Protein AF-A0A2R9T192-F1 (afdb_monomer_lite)

Foldseek 3Di:
DPAWDQDPVRWIKGWQFPQADPNDTDIDMDIGRDPVVNVVVNVVSVVCVVVVNDDDDDPDDPVNVVVCCCVPPVLVVDDPVVNPD

pLDDT: mean 82.41, std 10.6, range [51.69, 94.56]

Sequence (85 aa):
MKGIRTTKNG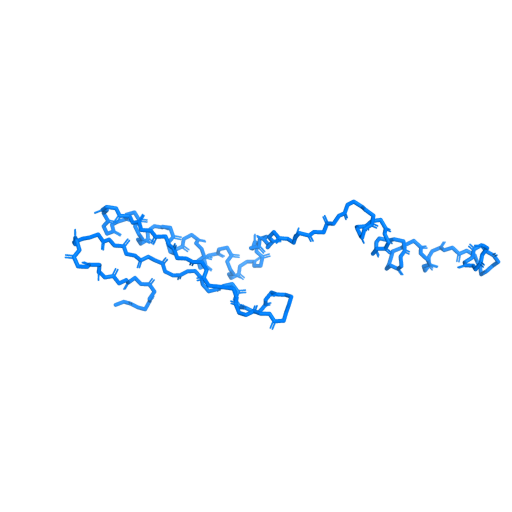KYQVTFDHGIVNGQRHKPTKVFDTLDEAEKVLTEFKYNKQRNLLVTSSKMSVVELLDYWMKRYVKYNCEETTRYG

Organism: NCBI:txid715225

Structure (mmCIF, N/CA/C/O backbone):
data_AF-A0A2R9T192-F1
#
_entry.id   AF-A0A2R9T192-F1
#
loop_
_atom_site.group_PDB
_atom_site.id
_atom_site.type_symbol
_atom_site.label_atom_id
_atom_site.label_alt_id
_atom_site.label_comp_id
_atom_site.label_asym_id
_atom_site.label_entity_id
_atom_site.label_seq_id
_atom_site.pdbx_PDB_ins_code
_atom_site.Cartn_x
_atom_site.Cartn_y
_atom_site.Cartn_z
_atom_site.occupancy
_atom_site.B_iso_or_equiv
_atom_site.auth_seq_id
_atom_site.auth_comp_id
_atom_site.auth_asym_id
_atom_site.auth_atom_id
_atom_site.pdbx_PDB_model_num
ATOM 1 N N . MET A 1 1 ? -4.109 9.715 16.870 1.00 51.69 1 MET A N 1
ATOM 2 C CA . MET A 1 1 ? -3.083 8.965 16.108 1.00 51.69 1 MET A CA 1
ATOM 3 C C . MET A 1 1 ? -3.089 9.416 14.650 1.00 51.69 1 MET A C 1
ATOM 5 O O . MET A 1 1 ? -4.158 9.507 14.062 1.00 51.69 1 MET A O 1
ATOM 9 N N . LYS A 1 2 ? -1.935 9.751 14.052 1.00 66.62 2 LYS A N 1
ATOM 10 C CA . LYS A 1 2 ? -1.869 10.162 12.633 1.00 66.62 2 LYS A CA 1
ATOM 11 C C . LYS A 1 2 ? -2.099 8.940 11.726 1.00 66.62 2 LYS A C 1
ATOM 13 O O . LYS A 1 2 ? -1.260 8.042 11.706 1.00 66.62 2 LYS A O 1
ATOM 18 N N . GLY A 1 3 ? -3.208 8.923 10.980 1.00 72.69 3 GLY A N 1
ATOM 19 C CA . GLY A 1 3 ? -3.495 7.925 9.932 1.00 72.69 3 GLY A CA 1
ATOM 20 C C . GLY A 1 3 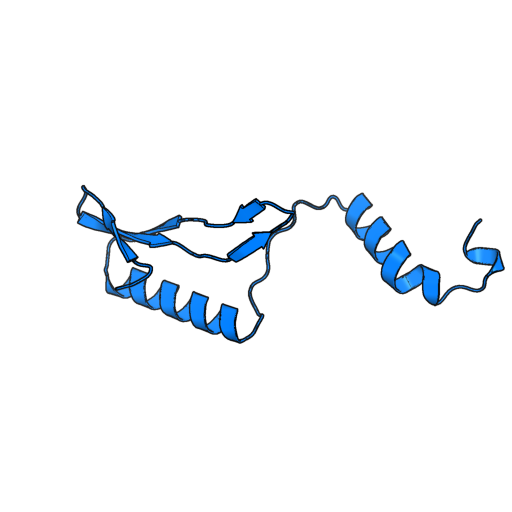? -4.760 7.080 10.129 1.00 72.69 3 GLY A C 1
ATOM 21 O O . GLY A 1 3 ? -5.202 6.466 9.162 1.00 72.69 3 GLY A O 1
ATOM 22 N N . ILE A 1 4 ? -5.360 7.092 11.325 1.00 87.38 4 ILE A N 1
ATOM 23 C CA . ILE A 1 4 ? -6.631 6.414 11.636 1.00 87.38 4 ILE A CA 1
ATOM 24 C C . ILE A 1 4 ? -7.638 7.465 12.107 1.00 87.38 4 ILE A C 1
ATOM 26 O O . ILE A 1 4 ? -7.300 8.310 12.938 1.00 87.38 4 ILE A O 1
ATOM 30 N N . ARG A 1 5 ? -8.862 7.427 11.578 1.00 90.38 5 ARG A N 1
ATOM 31 C CA . ARG A 1 5 ? -9.985 8.266 12.017 1.00 90.38 5 ARG A CA 1
ATOM 32 C C . ARG A 1 5 ? -11.206 7.410 12.324 1.00 90.38 5 ARG A C 1
ATOM 34 O O . ARG A 1 5 ? -11.486 6.464 11.593 1.00 90.38 5 ARG A O 1
ATOM 41 N N . THR A 1 6 ? -11.963 7.769 13.350 1.00 89.81 6 THR A N 1
ATOM 42 C CA . THR A 1 6 ? -13.245 7.120 13.641 1.00 89.81 6 THR A CA 1
ATOM 43 C C . THR A 1 6 ? -14.324 7.702 12.730 1.00 89.81 6 THR A C 1
ATOM 45 O O . THR A 1 6 ? -14.420 8.916 12.546 1.00 89.81 6 THR A O 1
ATOM 48 N N . THR A 1 7 ? -15.112 6.837 12.106 1.00 88.38 7 THR A N 1
ATOM 49 C CA . THR A 1 7 ? -16.265 7.229 11.287 1.00 88.38 7 THR A CA 1
ATOM 50 C C . THR A 1 7 ? -17.482 7.494 12.175 1.00 88.38 7 THR A C 1
ATOM 52 O O . THR A 1 7 ? -17.536 7.031 13.313 1.00 88.38 7 THR A O 1
ATOM 55 N N . LYS A 1 8 ? -18.500 8.190 11.646 1.00 85.12 8 LYS A N 1
ATOM 56 C CA . LYS A 1 8 ? -19.770 8.424 12.365 1.00 85.12 8 LYS A CA 1
ATOM 57 C C . LYS A 1 8 ? -20.463 7.125 12.805 1.00 85.12 8 LYS A C 1
ATOM 59 O O . LYS A 1 8 ? -21.207 7.139 13.773 1.00 85.12 8 LYS A O 1
ATOM 64 N N . ASN A 1 9 ? -20.171 6.013 12.129 1.00 85.75 9 ASN A N 1
ATOM 65 C CA . ASN A 1 9 ? -20.748 4.696 12.401 1.00 85.75 9 ASN A CA 1
ATOM 66 C C . ASN A 1 9 ? -19.922 3.885 13.419 1.00 85.75 9 ASN A C 1
ATOM 68 O O . ASN A 1 9 ? -20.094 2.676 13.509 1.00 85.75 9 ASN A O 1
ATOM 72 N N . GLY A 1 10 ? -18.962 4.507 14.114 1.00 89.06 10 GLY A N 1
ATOM 73 C CA . GLY A 1 10 ? -18.101 3.833 15.093 1.00 89.06 10 GLY A CA 1
ATOM 74 C C . GLY A 1 10 ? -16.977 2.980 14.494 1.00 89.06 10 GLY A C 1
ATOM 75 O O . GLY A 1 10 ? -16.163 2.455 15.239 1.00 89.06 10 GLY A O 1
ATOM 76 N N . LYS A 1 11 ? -16.879 2.871 13.162 1.00 92.44 11 LYS A N 1
ATOM 77 C CA . LYS A 1 11 ? -15.816 2.114 12.477 1.00 92.44 11 LYS A CA 1
ATOM 78 C C . LYS A 1 11 ? -14.506 2.894 12.376 1.00 92.44 11 LYS A C 1
ATOM 80 O O . LYS A 1 11 ? -14.526 4.128 12.349 1.00 92.44 11 LYS A O 1
ATOM 85 N N . TYR A 1 12 ? -13.393 2.192 12.191 1.00 91.81 12 TYR A N 1
ATOM 86 C CA . TYR A 1 12 ? -12.049 2.760 12.089 1.00 91.81 12 TYR A CA 1
ATOM 87 C C . TYR A 1 12 ? -11.603 2.868 10.636 1.00 91.81 12 TYR A C 1
ATOM 89 O O . TYR A 1 12 ? -11.497 1.883 9.915 1.00 91.81 12 TYR A O 1
ATOM 97 N N . GLN A 1 13 ? -11.325 4.081 10.180 1.00 92.69 13 GLN A N 1
ATOM 98 C CA . GLN A 1 13 ? -10.914 4.356 8.814 1.00 92.69 13 GLN A CA 1
ATOM 99 C C . GLN A 1 13 ? -9.423 4.686 8.747 1.00 92.69 13 GLN A C 1
ATOM 101 O O . GLN A 1 13 ? -8.964 5.629 9.388 1.00 92.69 13 GLN A O 1
ATOM 106 N N . VAL A 1 14 ? -8.686 3.946 7.922 1.00 93.69 14 VAL A N 1
ATOM 107 C CA . VAL A 1 14 ? -7.239 4.081 7.720 1.00 93.69 14 VAL A CA 1
ATOM 108 C C . VAL A 1 14 ? -6.955 4.662 6.345 1.00 93.69 14 VAL A C 1
ATOM 110 O O . VAL A 1 14 ? -7.428 4.136 5.337 1.00 93.69 14 VAL A O 1
ATOM 113 N N . THR A 1 15 ? -6.167 5.736 6.296 1.00 91.88 15 THR A N 1
ATOM 114 C CA . THR A 1 15 ? -5.694 6.343 5.043 1.00 91.88 15 THR A CA 1
ATOM 115 C C . THR A 1 15 ? -4.261 5.916 4.753 1.00 91.88 15 THR A C 1
ATOM 117 O O . THR A 1 15 ? -3.356 6.188 5.544 1.00 91.88 15 THR A O 1
ATOM 120 N N . PHE A 1 16 ? -4.040 5.321 3.583 1.00 90.38 16 PHE A N 1
ATOM 121 C CA . PHE A 1 16 ? -2.722 4.906 3.111 1.00 90.38 16 PHE A CA 1
ATOM 122 C C . PHE A 1 16 ? -2.166 5.968 2.160 1.00 90.38 16 PHE A C 1
ATOM 124 O O . PHE A 1 16 ? -2.717 6.18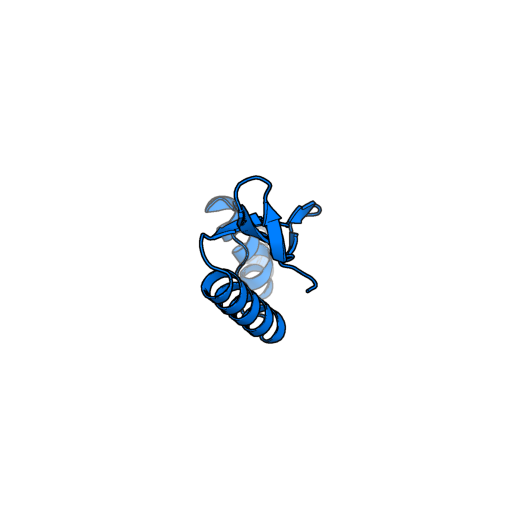7 1.088 1.00 90.38 16 PHE A O 1
ATOM 131 N N . ASP A 1 17 ? -1.101 6.674 2.548 1.00 89.19 17 ASP A N 1
ATOM 132 C CA . ASP A 1 17 ? -0.478 7.701 1.696 1.00 89.19 17 ASP A CA 1
ATOM 133 C C . ASP A 1 17 ? 0.671 7.095 0.881 1.00 89.19 17 ASP A C 1
ATOM 135 O O . ASP A 1 17 ? 1.794 6.946 1.386 1.00 89.19 17 ASP A O 1
ATOM 139 N N . HIS A 1 18 ? 0.381 6.754 -0.376 1.00 84.31 18 HIS A N 1
ATOM 140 C CA . HIS A 1 18 ? 1.354 6.233 -1.340 1.00 84.31 18 HIS A CA 1
ATOM 141 C C . HIS A 1 18 ? 2.180 7.346 -2.008 1.00 84.31 18 HIS A C 1
ATOM 143 O O . HIS A 1 18 ? 3.076 7.051 -2.792 1.00 84.31 18 HIS A O 1
ATOM 149 N N . GLY A 1 19 ? 1.931 8.621 -1.689 1.00 84.94 19 GLY A N 1
ATOM 150 C CA . GLY A 1 19 ? 2.605 9.748 -2.328 1.00 84.94 19 G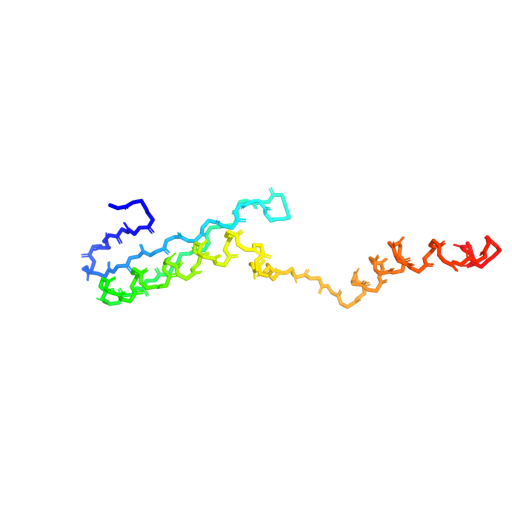LY A CA 1
ATOM 151 C C . GLY A 1 19 ? 2.012 10.084 -3.697 1.00 84.94 19 GLY A C 1
ATOM 152 O O . GLY A 1 19 ? 0.797 10.006 -3.891 1.00 84.94 19 GLY A O 1
ATOM 153 N N . ILE A 1 20 ? 2.862 10.524 -4.625 1.00 83.06 20 ILE A N 1
ATOM 154 C CA . ILE A 1 20 ? 2.463 10.889 -5.988 1.00 83.06 20 ILE A CA 1
ATOM 155 C C . ILE A 1 20 ? 2.712 9.692 -6.900 1.00 83.06 20 ILE A C 1
ATOM 157 O O . ILE A 1 20 ? 3.840 9.231 -7.043 1.00 83.06 20 ILE A O 1
ATOM 161 N N . VAL A 1 21 ? 1.645 9.217 -7.528 1.00 81.12 21 VAL A N 1
ATOM 162 C CA . VAL A 1 21 ? 1.653 8.127 -8.499 1.00 81.12 21 VAL A CA 1
ATOM 163 C C . VAL A 1 21 ? 1.100 8.703 -9.792 1.00 81.12 21 VAL A C 1
ATOM 165 O O . VAL A 1 21 ? -0.005 9.241 -9.799 1.00 81.12 21 VAL A O 1
ATOM 168 N N . ASN A 1 22 ? 1.867 8.633 -10.879 1.00 75.06 22 ASN A N 1
ATOM 169 C CA . ASN A 1 22 ? 1.466 9.160 -12.191 1.00 75.06 22 ASN A CA 1
ATOM 170 C C . ASN A 1 22 ? 0.990 10.630 -12.139 1.00 75.06 22 ASN A C 1
ATOM 172 O O . ASN A 1 22 ? -0.015 10.995 -12.742 1.00 75.06 22 ASN A O 1
ATOM 176 N N . GLY A 1 23 ? 1.681 11.473 -11.363 1.00 80.19 23 GLY A N 1
ATOM 177 C CA . GLY A 1 23 ? 1.366 12.902 -11.225 1.00 80.19 23 GLY A CA 1
ATOM 178 C C . GLY A 1 23 ? 0.176 13.227 -10.313 1.00 80.19 23 GLY A C 1
ATOM 179 O O . GLY A 1 23 ? -0.056 14.396 -10.019 1.00 80.19 23 GLY A O 1
ATOM 180 N N . GLN A 1 24 ? -0.543 12.223 -9.802 1.00 83.69 24 GLN A N 1
ATOM 181 C CA . GLN A 1 24 ? -1.663 12.416 -8.882 1.00 83.69 24 GLN A CA 1
ATOM 182 C C . GLN A 1 24 ? -1.356 11.849 -7.498 1.00 83.69 24 GLN A C 1
ATOM 184 O O . GLN A 1 24 ? -0.679 10.834 -7.341 1.00 83.69 24 GLN A O 1
ATOM 189 N N . ARG A 1 25 ? -1.868 12.506 -6.454 1.00 84.88 25 ARG A N 1
ATOM 190 C CA . ARG A 1 25 ? -1.694 12.028 -5.082 1.00 84.88 25 ARG A CA 1
ATOM 191 C C . ARG A 1 25 ? -2.573 10.803 -4.840 1.00 84.88 25 ARG A C 1
ATOM 193 O O . ARG A 1 25 ? -3.797 10.915 -4.840 1.00 84.88 25 ARG A O 1
ATOM 200 N N . HIS A 1 26 ? -1.960 9.655 -4.572 1.00 86.44 26 HIS A N 1
ATOM 201 C CA . HIS A 1 26 ? -2.683 8.411 -4.338 1.00 86.44 26 HIS A CA 1
ATOM 202 C C . HIS A 1 26 ? -2.844 8.139 -2.838 1.00 86.44 26 HIS A C 1
ATOM 204 O O . HIS A 1 26 ? -1.887 7.826 -2.126 1.00 86.44 26 HIS A O 1
ATOM 210 N N . LYS A 1 27 ? -4.084 8.298 -2.356 1.00 88.81 27 LYS A N 1
ATOM 211 C CA . LYS A 1 27 ? -4.469 8.154 -0.944 1.00 88.81 27 LYS A CA 1
ATOM 212 C C . LYS A 1 27 ? -5.701 7.262 -0.748 1.00 88.81 27 LYS A C 1
ATOM 214 O O . LYS A 1 27 ? -6.752 7.753 -0.320 1.00 88.81 27 LYS A O 1
ATOM 219 N N . PRO A 1 28 ? -5.620 5.967 -1.086 1.00 89.19 28 PRO A N 1
ATOM 220 C CA . PRO A 1 28 ? -6.712 5.048 -0.830 1.00 89.19 28 PRO A CA 1
ATOM 221 C C . PRO A 1 28 ? -7.005 4.975 0.669 1.00 89.19 28 PRO A C 1
ATOM 223 O O . PRO A 1 28 ? -6.126 5.114 1.525 1.00 89.19 28 PRO A O 1
ATOM 226 N N . THR A 1 29 ? -8.278 4.784 0.987 1.00 91.62 29 THR A N 1
ATOM 227 C CA . THR A 1 29 ? -8.744 4.718 2.367 1.00 91.62 29 THR A CA 1
ATOM 228 C C . THR A 1 29 ? -9.580 3.460 2.554 1.00 91.62 29 THR A C 1
ATOM 230 O O . THR A 1 29 ? -10.424 3.166 1.712 1.00 91.62 29 THR A O 1
ATOM 233 N N . LYS A 1 30 ? -9.360 2.726 3.647 1.00 92.50 30 LYS A N 1
ATOM 234 C CA . LYS A 1 30 ? -10.096 1.497 3.982 1.00 92.50 30 LYS A CA 1
ATOM 235 C C . LYS A 1 30 ? -10.715 1.616 5.369 1.00 92.50 30 LYS A C 1
ATOM 237 O O . LYS A 1 30 ? -10.189 2.334 6.214 1.00 92.50 30 LYS A O 1
ATOM 242 N N . VAL A 1 31 ? -11.847 0.956 5.580 1.00 93.38 31 VAL A N 1
ATOM 243 C CA . VAL A 1 31 ? -12.583 0.958 6.849 1.00 93.38 31 VAL A CA 1
ATOM 244 C C . VAL A 1 31 ? -12.516 -0.438 7.463 1.00 93.38 31 VAL A C 1
ATOM 246 O O . VAL A 1 31 ? -12.594 -1.425 6.735 1.00 93.38 31 VAL A O 1
ATOM 249 N N . PHE A 1 32 ? -12.365 -0.488 8.780 1.00 93.00 32 PHE A N 1
ATOM 250 C CA . PHE A 1 32 ? -12.249 -1.681 9.609 1.00 93.00 32 PHE A CA 1
ATOM 251 C C . PHE A 1 32 ? -13.203 -1.574 10.795 1.00 93.00 32 PHE A C 1
ATOM 253 O O . PHE A 1 32 ? -13.563 -0.467 11.212 1.00 93.00 32 PHE A O 1
ATOM 260 N N . ASP A 1 33 ? -13.605 -2.717 11.336 1.00 91.75 33 ASP A N 1
ATOM 261 C CA . ASP A 1 33 ? -14.559 -2.769 12.443 1.00 91.75 33 ASP A CA 1
ATOM 262 C C . ASP A 1 33 ? -13.866 -2.643 13.806 1.00 91.75 33 ASP A C 1
ATOM 264 O O . ASP A 1 33 ? -14.448 -2.084 14.733 1.00 91.75 33 ASP A O 1
ATOM 268 N N . THR A 1 34 ? -12.599 -3.061 13.915 1.00 93.06 34 THR A N 1
ATOM 269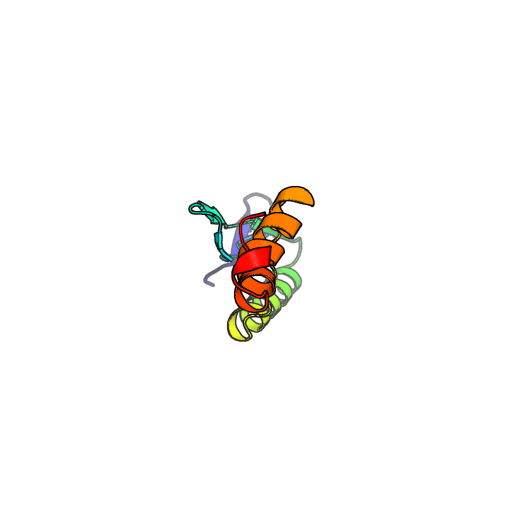 C CA . THR A 1 34 ? -11.812 -2.979 15.155 1.00 93.06 34 THR A CA 1
ATOM 270 C C . THR A 1 34 ? -10.614 -2.035 15.031 1.00 93.06 34 THR A C 1
ATOM 272 O O . THR A 1 34 ? -10.066 -1.818 13.944 1.00 93.06 34 THR A O 1
ATOM 275 N N . LEU A 1 35 ? -10.207 -1.452 16.163 1.00 91.25 35 LEU A N 1
ATOM 276 C CA . LEU A 1 35 ? -9.034 -0.580 16.239 1.00 91.25 35 LEU A CA 1
ATOM 277 C C . LEU A 1 35 ? -7.746 -1.377 16.004 1.00 91.25 35 LEU A C 1
ATOM 279 O O . LEU A 1 35 ? -6.895 -0.935 15.236 1.00 91.25 35 LEU A O 1
ATOM 283 N N . ASP A 1 36 ? -7.648 -2.572 16.586 1.00 92.69 36 ASP A N 1
ATOM 284 C CA . ASP A 1 36 ? -6.473 -3.442 16.480 1.00 92.69 36 ASP A CA 1
ATOM 285 C C . ASP A 1 36 ? -6.179 -3.841 15.026 1.00 92.69 36 ASP A C 1
ATOM 287 O O . ASP A 1 36 ? -5.030 -3.798 14.580 1.00 92.69 36 ASP A O 1
ATOM 291 N N . GLU A 1 37 ? -7.211 -4.169 14.238 1.00 92.62 37 GLU A N 1
ATOM 292 C CA . GLU A 1 37 ? -7.048 -4.437 12.803 1.00 92.62 37 GLU A CA 1
ATOM 293 C C . GLU A 1 37 ? -6.553 -3.201 12.050 1.00 92.62 37 GLU A C 1
ATOM 295 O O . GLU A 1 37 ? -5.632 -3.289 11.231 1.00 92.62 37 GLU A O 1
ATOM 300 N N . ALA A 1 38 ? -7.140 -2.038 12.338 1.00 92.44 38 ALA A N 1
ATOM 301 C CA . ALA A 1 38 ? -6.755 -0.781 11.712 1.00 92.44 38 ALA A CA 1
ATOM 302 C C . ALA A 1 38 ? -5.287 -0.422 12.015 1.00 92.44 38 ALA A C 1
ATOM 304 O O . ALA A 1 38 ? -4.553 0.011 11.120 1.00 92.44 38 ALA A O 1
ATOM 305 N N . GLU A 1 39 ? -4.837 -0.634 13.252 1.00 93.12 39 GLU A N 1
ATOM 306 C CA . GLU A 1 39 ? -3.454 -0.407 13.670 1.00 93.12 39 GLU A CA 1
ATOM 307 C C . GLU A 1 39 ? -2.478 -1.399 13.045 1.00 93.12 39 GLU A C 1
ATOM 309 O O . GLU A 1 39 ? -1.429 -0.984 12.536 1.00 93.12 39 GLU A O 1
ATOM 314 N N . LYS A 1 40 ? -2.825 -2.690 13.023 1.00 94.56 40 LYS A N 1
ATOM 315 C CA . LYS A 1 40 ? -1.994 -3.738 12.421 1.00 94.56 40 LYS A CA 1
ATOM 316 C C . LYS A 1 40 ? -1.725 -3.444 10.948 1.00 94.56 40 LYS A C 1
ATOM 318 O O . LYS A 1 40 ? -0.567 -3.409 10.529 1.00 94.56 40 LYS A O 1
ATOM 323 N N . VAL A 1 41 ? -2.773 -3.140 10.181 1.00 92.75 41 VAL A N 1
ATOM 324 C CA . VAL A 1 41 ? -2.645 -2.853 8.745 1.00 92.75 41 VAL A CA 1
ATOM 325 C C . VAL A 1 41 ? -1.896 -1.538 8.500 1.00 92.75 41 VAL A C 1
ATOM 327 O O . VAL A 1 41 ? -1.077 -1.451 7.584 1.00 92.75 41 VAL A O 1
ATOM 330 N N . LEU A 1 42 ? -2.115 -0.504 9.322 1.00 93.06 42 LEU A N 1
ATOM 331 C CA . LEU A 1 42 ? -1.352 0.743 9.205 1.00 93.06 42 LEU A CA 1
ATOM 332 C C . LEU A 1 42 ? 0.142 0.534 9.504 1.00 93.06 42 LEU A C 1
ATOM 334 O O . LEU A 1 42 ? 0.994 1.164 8.872 1.00 93.06 42 LEU A O 1
ATOM 338 N N . THR A 1 43 ? 0.462 -0.329 10.464 1.00 92.81 43 THR A N 1
ATOM 339 C CA . THR A 1 43 ? 1.841 -0.659 10.841 1.00 92.81 43 THR A CA 1
ATOM 340 C C . THR A 1 43 ? 2.541 -1.427 9.727 1.00 92.81 43 THR A C 1
ATOM 342 O O . THR A 1 43 ? 3.633 -1.038 9.314 1.00 92.81 43 THR A O 1
ATOM 345 N N . GLU A 1 44 ? 1.882 -2.440 9.168 1.00 92.12 44 GLU A N 1
ATOM 346 C CA . GLU A 1 44 ? 2.381 -3.195 8.018 1.00 92.12 44 GLU A CA 1
ATOM 347 C C . GLU A 1 44 ? 2.623 -2.286 6.804 1.00 92.12 44 GLU A C 1
ATOM 349 O O . GLU A 1 44 ? 3.686 -2.328 6.182 1.00 92.12 44 GLU A O 1
ATOM 354 N N . PHE A 1 45 ? 1.689 -1.374 6.517 1.00 91.44 45 PHE A N 1
ATOM 355 C CA . PHE A 1 45 ? 1.862 -0.391 5.450 1.00 91.44 45 PHE A CA 1
ATOM 356 C C . PHE A 1 45 ? 3.096 0.495 5.663 1.00 91.44 45 PHE A C 1
ATOM 358 O O . PHE A 1 45 ? 3.880 0.700 4.736 1.00 91.44 45 PHE A O 1
ATOM 365 N N . LYS A 1 46 ? 3.293 1.026 6.877 1.00 90.12 46 LYS A N 1
ATOM 366 C CA . LYS A 1 46 ? 4.458 1.866 7.203 1.00 90.12 46 LYS A CA 1
ATOM 367 C C . LYS A 1 46 ? 5.767 1.090 7.077 1.00 90.12 46 LYS A C 1
ATOM 36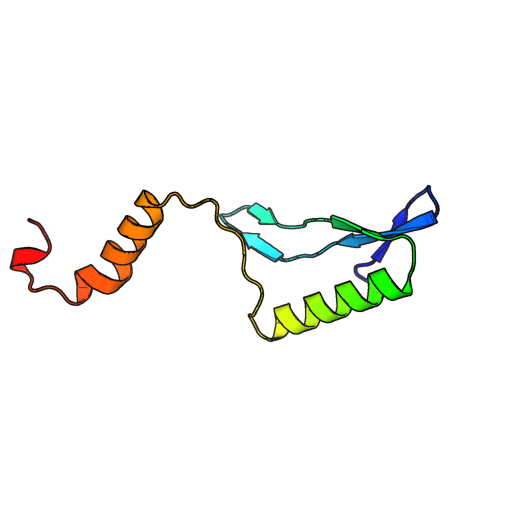9 O O . LYS A 1 46 ? 6.731 1.628 6.536 1.00 90.12 46 LYS A O 1
ATOM 374 N N . TYR A 1 47 ? 5.783 -0.158 7.531 1.00 92.38 47 TYR A N 1
ATOM 375 C CA . TYR A 1 47 ? 6.934 -1.044 7.410 1.00 92.38 47 TYR A CA 1
ATOM 376 C C . TYR A 1 47 ? 7.296 -1.307 5.941 1.00 92.38 47 TYR A C 1
ATOM 378 O O . TYR A 1 47 ? 8.440 -1.098 5.531 1.00 92.38 47 TYR A O 1
ATOM 386 N N . ASN A 1 48 ? 6.307 -1.656 5.114 1.00 89.88 48 ASN A N 1
ATOM 387 C CA . ASN A 1 48 ? 6.507 -1.873 3.680 1.00 89.88 48 ASN A CA 1
ATOM 388 C C . ASN A 1 48 ? 6.939 -0.588 2.961 1.00 89.88 48 ASN A C 1
ATOM 390 O O . ASN A 1 48 ? 7.792 -0.632 2.074 1.00 89.88 48 ASN A O 1
ATOM 394 N N . LYS A 1 49 ? 6.414 0.571 3.383 1.00 89.06 49 LYS A N 1
ATOM 395 C CA . LYS A 1 49 ? 6.834 1.886 2.881 1.00 89.06 49 LYS A CA 1
ATOM 396 C C . LYS A 1 49 ? 8.302 2.171 3.176 1.00 89.06 49 LYS A C 1
ATOM 398 O O . LYS A 1 49 ? 9.020 2.590 2.278 1.00 89.06 49 LYS A O 1
ATOM 403 N N . GLN A 1 50 ? 8.750 1.927 4.407 1.00 88.75 50 GLN A N 1
ATOM 404 C CA . GLN A 1 50 ? 10.140 2.153 4.810 1.00 88.75 50 GLN A CA 1
ATOM 405 C C . GLN A 1 50 ? 11.119 1.269 4.026 1.00 88.75 50 GLN A C 1
ATOM 407 O O . GLN A 1 50 ? 12.233 1.693 3.733 1.00 88.75 50 GLN A O 1
ATOM 412 N N . ARG A 1 51 ? 10.700 0.053 3.663 1.00 88.94 51 ARG A N 1
ATOM 413 C CA . ARG A 1 51 ? 11.512 -0.900 2.896 1.00 88.94 51 ARG A CA 1
ATOM 414 C C . ARG A 1 51 ? 11.409 -0.746 1.377 1.00 88.94 51 ARG A C 1
ATOM 416 O O . ARG A 1 51 ? 11.976 -1.564 0.663 1.00 88.94 51 ARG A O 1
ATOM 423 N N . ASN A 1 52 ? 10.697 0.266 0.875 1.00 82.06 52 ASN A N 1
ATOM 424 C CA . ASN A 1 52 ? 10.418 0.444 -0.556 1.00 82.06 52 ASN A CA 1
ATOM 425 C C . ASN A 1 52 ? 9.749 -0.784 -1.212 1.00 82.06 52 ASN A C 1
ATOM 427 O O . ASN A 1 52 ? 9.939 -1.043 -2.396 1.00 82.06 52 ASN A O 1
ATOM 431 N N . LEU A 1 53 ? 8.947 -1.534 -0.449 1.00 83.75 53 LEU A N 1
ATOM 432 C CA . LEU A 1 53 ? 8.229 -2.728 -0.918 1.00 83.75 53 LEU A CA 1
ATOM 433 C C . LEU A 1 53 ? 6.798 -2.423 -1.378 1.00 83.75 53 LEU A C 1
ATOM 435 O O . LEU A 1 53 ? 6.049 -3.331 -1.735 1.00 83.75 53 LEU A O 1
ATOM 439 N N . LEU A 1 54 ? 6.379 -1.155 -1.344 1.00 81.81 54 LEU A N 1
ATOM 440 C CA . LEU A 1 54 ? 5.063 -0.769 -1.838 1.00 81.81 54 LEU A CA 1
ATOM 441 C C . LEU A 1 54 ? 5.036 -0.872 -3.361 1.00 81.81 54 LEU A C 1
ATOM 443 O O . LEU A 1 54 ? 5.595 -0.032 -4.063 1.00 81.81 54 LEU A O 1
ATOM 447 N N . VAL A 1 55 ? 4.337 -1.886 -3.861 1.00 71.19 55 VAL A N 1
ATOM 448 C CA . VAL A 1 55 ? 4.032 -2.006 -5.283 1.00 71.19 55 VAL A CA 1
ATOM 449 C C . VAL A 1 55 ? 2.815 -1.148 -5.586 1.00 71.19 55 VAL A C 1
ATOM 451 O O . VAL A 1 55 ? 1.732 -1.344 -5.033 1.00 71.19 55 VAL A O 1
ATOM 454 N N . THR A 1 56 ? 2.989 -0.187 -6.479 1.00 67.19 56 THR A N 1
ATOM 455 C CA . THR A 1 56 ? 1.885 0.613 -6.991 1.00 67.19 56 THR A CA 1
ATOM 456 C C . THR A 1 56 ? 1.325 -0.059 -8.233 1.00 67.19 56 THR A C 1
ATOM 458 O O . THR A 1 56 ? 2.066 -0.306 -9.184 1.00 67.19 56 THR A O 1
ATOM 461 N N . SER A 1 57 ? 0.021 -0.342 -8.262 1.00 61.97 57 SER A N 1
ATOM 462 C CA . SER A 1 57 ? -0.609 -0.839 -9.485 1.00 61.97 57 SER A CA 1
ATOM 463 C C . SER A 1 57 ? -0.624 0.283 -10.525 1.00 61.97 57 SER A C 1
ATOM 465 O O . SER A 1 57 ? -1.413 1.225 -10.427 1.00 61.97 57 SER A O 1
ATOM 467 N N . SER A 1 58 ? 0.254 0.197 -11.518 1.00 64.62 58 SER A N 1
ATOM 468 C CA . SER A 1 58 ? 0.131 0.992 -12.733 1.00 64.62 58 SER A CA 1
ATOM 469 C C . SER A 1 58 ? -0.882 0.309 -13.646 1.00 64.62 58 SER A C 1
ATOM 471 O O . SER A 1 58 ? -0.736 -0.876 -13.945 1.00 64.62 58 SER A O 1
ATOM 473 N N . LYS A 1 59 ? -1.904 1.039 -14.105 1.00 62.44 59 LYS A N 1
ATOM 474 C CA . LYS A 1 59 ? -2.678 0.615 -15.277 1.00 62.44 59 LYS A CA 1
ATOM 475 C C . LYS A 1 59 ? -1.803 0.862 -16.506 1.00 62.44 59 LYS A C 1
ATOM 477 O O . LYS A 1 59 ? -1.991 1.867 -17.176 1.00 62.44 59 LYS A O 1
ATOM 482 N N . MET A 1 60 ? -0.817 0.000 -16.740 1.00 71.19 60 MET A N 1
ATOM 483 C CA . MET A 1 60 ? -0.123 -0.036 -18.023 1.00 71.19 60 MET A CA 1
ATOM 484 C C . MET A 1 60 ? -0.697 -1.176 -18.851 1.00 71.19 60 MET A C 1
ATOM 486 O O . MET A 1 60 ? -0.909 -2.282 -18.347 1.00 71.19 60 MET A O 1
ATOM 490 N N . SER A 1 61 ? -0.968 -0.900 -20.115 1.00 80.75 61 SER A N 1
ATOM 491 C CA . SER A 1 61 ? -1.229 -1.943 -21.096 1.00 80.75 61 SER A CA 1
ATOM 492 C C . SER A 1 61 ? 0.038 -2.770 -21.338 1.00 80.75 61 SER A C 1
ATOM 494 O O . SER A 1 61 ? 1.160 -2.317 -21.104 1.00 80.75 61 SER A O 1
ATOM 496 N N . VAL A 1 62 ? -0.131 -3.991 -21.848 1.00 80.50 62 VAL A N 1
ATOM 497 C CA . VAL A 1 62 ? 1.005 -4.843 -22.245 1.00 80.50 62 VAL A CA 1
ATOM 498 C C . VAL A 1 62 ? 1.872 -4.141 -23.295 1.00 80.50 62 VAL A C 1
ATOM 500 O O . VAL A 1 62 ? 3.093 -4.249 -23.249 1.00 80.50 62 VAL A O 1
ATOM 503 N N . VAL A 1 63 ? 1.257 -3.369 -24.195 1.00 86.06 63 VAL A N 1
ATOM 504 C CA . VAL A 1 63 ? 1.978 -2.584 -25.204 1.00 86.06 63 VAL A CA 1
ATOM 505 C C . VAL A 1 63 ? 2.875 -1.546 -24.535 1.00 86.06 63 VAL A C 1
ATOM 507 O O . VAL A 1 63 ? 4.068 -1.532 -24.802 1.00 86.06 63 VAL A O 1
ATOM 510 N N . GLU A 1 64 ? 2.347 -0.739 -23.611 1.00 83.50 64 GLU A N 1
ATOM 511 C CA . GLU A 1 64 ? 3.134 0.271 -22.885 1.00 83.50 64 GLU A CA 1
ATOM 512 C C . GLU A 1 64 ? 4.269 -0.346 -22.058 1.00 83.50 64 GLU A C 1
ATOM 514 O O . GLU A 1 64 ? 5.351 0.237 -21.965 1.00 83.50 64 GLU A O 1
ATOM 519 N N . LEU A 1 65 ? 4.049 -1.536 -21.487 1.00 84.31 65 LEU A N 1
ATOM 520 C CA . LEU A 1 65 ? 5.091 -2.288 -20.788 1.00 84.31 65 LEU A CA 1
ATOM 521 C C . LEU A 1 65 ? 6.231 -2.673 -21.737 1.00 84.31 65 LEU A C 1
ATOM 523 O O . LEU A 1 65 ? 7.399 -2.439 -21.419 1.00 84.31 65 LEU A O 1
ATOM 527 N N . LEU A 1 66 ? 5.897 -3.267 -22.886 1.00 86.75 66 LEU A N 1
ATOM 528 C CA . LEU A 1 66 ? 6.877 -3.682 -23.890 1.00 86.75 66 LEU A CA 1
ATOM 529 C C . LEU A 1 66 ? 7.634 -2.475 -24.444 1.00 86.75 66 LEU A C 1
ATOM 531 O O . LEU A 1 66 ? 8.853 -2.530 -24.587 1.00 86.75 66 LEU A O 1
ATOM 535 N N . ASP A 1 67 ? 6.938 -1.363 -24.661 1.00 86.38 67 ASP A N 1
ATOM 536 C CA . ASP A 1 67 ? 7.521 -0.110 -25.130 1.00 86.38 67 ASP A CA 1
ATOM 537 C C . ASP A 1 67 ? 8.510 0.477 -24.114 1.00 86.38 67 ASP A C 1
ATOM 539 O O . ASP A 1 67 ? 9.623 0.881 -24.464 1.00 86.38 67 ASP A O 1
ATOM 543 N N . TYR A 1 68 ? 8.132 0.493 -22.833 1.00 82.94 68 TYR A N 1
ATOM 544 C CA . TYR A 1 68 ? 9.004 0.916 -21.740 1.00 82.94 68 TYR A CA 1
ATOM 545 C C . TYR A 1 68 ? 10.237 0.016 -21.628 1.00 82.94 68 TYR A C 1
ATOM 547 O O . TYR A 1 68 ? 11.360 0.513 -21.508 1.00 82.94 68 TYR A O 1
ATOM 555 N N . TRP A 1 69 ? 10.038 -1.302 -21.694 1.00 83.06 69 TRP A N 1
ATOM 556 C CA . TRP A 1 69 ? 11.113 -2.282 -21.608 1.00 83.06 69 TRP A CA 1
ATOM 557 C C . TRP A 1 69 ? 12.099 -2.142 -22.772 1.00 83.06 69 TRP A C 1
ATOM 559 O O . TRP A 1 69 ? 13.310 -2.032 -22.550 1.00 83.06 69 TRP A O 1
ATOM 569 N N . MET A 1 70 ? 11.577 -2.033 -23.996 1.00 83.56 70 MET A N 1
ATOM 570 C CA . MET A 1 70 ? 12.370 -1.829 -25.201 1.00 83.56 70 MET A CA 1
ATOM 571 C C . MET A 1 70 ? 13.195 -0.544 -25.091 1.00 83.56 70 MET A C 1
ATOM 573 O O . MET A 1 70 ? 14.413 -0.571 -25.253 1.00 83.56 70 MET A O 1
ATOM 577 N N . LYS A 1 71 ? 12.561 0.579 -24.729 1.00 82.31 71 LYS A N 1
ATOM 578 C CA . LYS A 1 71 ? 13.220 1.890 -24.633 1.00 82.31 71 LYS A CA 1
ATOM 579 C C . LYS A 1 71 ? 14.275 1.961 -23.531 1.00 82.31 71 LYS A C 1
ATOM 581 O O . LYS A 1 71 ? 15.304 2.596 -23.746 1.00 82.31 71 LYS A O 1
ATOM 586 N N . ARG A 1 72 ? 14.029 1.362 -22.360 1.00 79.19 72 ARG A N 1
ATOM 587 C CA . ARG A 1 72 ? 14.910 1.517 -21.189 1.00 79.19 72 ARG A CA 1
ATOM 588 C C . ARG A 1 72 ? 15.976 0.445 -21.029 1.00 79.19 72 ARG A C 1
ATOM 590 O O . ARG A 1 72 ? 17.009 0.752 -20.447 1.00 79.19 72 ARG A O 1
ATOM 597 N N . TYR A 1 73 ? 15.744 -0.771 -21.510 1.00 78.38 73 TYR A N 1
ATOM 598 C CA . TYR A 1 73 ? 16.636 -1.899 -21.227 1.00 78.38 73 TYR A CA 1
ATOM 599 C C . TYR A 1 73 ? 17.201 -2.539 -22.490 1.00 78.38 73 TYR A C 1
ATOM 601 O O . TYR A 1 73 ? 18.380 -2.875 -22.517 1.00 78.38 73 TYR A O 1
ATOM 609 N N . VAL A 1 74 ? 16.399 -2.678 -23.547 1.00 77.44 74 VAL A N 1
ATOM 610 C CA . VAL A 1 74 ? 16.842 -3.370 -24.768 1.00 77.44 74 VAL A CA 1
ATOM 611 C C . VAL A 1 74 ? 17.619 -2.434 -25.686 1.00 77.44 74 VAL A C 1
ATOM 613 O O . VAL A 1 74 ? 18.726 -2.760 -26.098 1.00 77.44 74 VAL A O 1
ATOM 616 N N . LYS A 1 75 ? 17.097 -1.227 -25.940 1.00 69.25 75 LYS A N 1
ATOM 617 C CA . LYS A 1 75 ? 17.655 -0.273 -26.909 1.00 69.25 75 LYS A CA 1
ATOM 618 C C . LYS A 1 75 ? 19.127 0.064 -26.639 1.00 69.25 75 LYS A C 1
ATOM 620 O O . LYS A 1 75 ? 19.873 0.303 -27.579 1.00 69.25 75 LYS A O 1
ATOM 625 N N . TYR A 1 76 ? 19.550 0.098 -25.373 1.00 69.56 76 TYR A N 1
ATOM 626 C CA . TYR A 1 76 ? 20.938 0.388 -24.986 1.00 69.56 76 TYR A CA 1
ATOM 627 C C . TYR A 1 76 ? 21.904 -0.786 -25.176 1.00 69.56 76 TYR A C 1
ATOM 629 O O . TYR A 1 76 ? 23.103 -0.547 -25.237 1.00 69.56 76 TYR A O 1
ATOM 637 N N . ASN A 1 77 ? 21.387 -2.007 -25.317 1.00 70.25 77 ASN A N 1
ATOM 638 C CA . ASN A 1 77 ? 22.169 -3.226 -25.516 1.00 70.25 77 ASN A CA 1
ATOM 639 C C . ASN A 1 77 ? 22.174 -3.695 -26.982 1.00 70.25 77 ASN A C 1
ATOM 641 O O . ASN A 1 77 ? 22.735 -4.746 -27.283 1.00 70.25 77 ASN A O 1
ATOM 645 N N . CYS A 1 78 ? 21.540 -2.947 -27.889 1.00 66.50 78 CYS A N 1
ATOM 646 C CA . CYS A 1 78 ? 21.529 -3.242 -29.319 1.00 66.50 78 CYS A CA 1
ATOM 647 C C . CYS A 1 78 ? 22.601 -2.438 -30.065 1.00 66.50 78 CYS A C 1
ATOM 649 O O . CYS A 1 78 ? 22.789 -1.247 -29.799 1.00 66.50 78 CYS A O 1
ATOM 651 N N . GLU A 1 79 ? 23.236 -3.094 -31.040 1.00 67.81 79 GLU A N 1
ATOM 652 C CA . GLU A 1 79 ? 24.075 -2.480 -32.076 1.00 67.81 79 GLU A CA 1
ATOM 653 C C . GLU A 1 79 ? 23.333 -1.316 -32.759 1.00 67.81 79 GLU A C 1
ATOM 655 O O . GLU A 1 79 ? 22.113 -1.360 -32.957 1.00 67.81 79 GLU A O 1
ATOM 660 N N . GLU A 1 80 ? 24.064 -0.258 -33.112 1.00 63.00 80 GLU A N 1
ATOM 661 C CA . GLU A 1 80 ? 23.499 1.025 -33.552 1.00 63.00 80 GLU A CA 1
ATOM 662 C C . GLU A 1 80 ? 22.613 0.896 -34.803 1.00 63.00 80 GLU A C 1
ATOM 664 O O . GLU A 1 80 ? 21.585 1.564 -34.917 1.00 63.00 80 GLU A O 1
ATOM 669 N N . THR A 1 81 ? 22.948 -0.039 -35.691 1.00 69.19 81 THR A N 1
ATOM 670 C CA . THR A 1 81 ? 22.218 -0.342 -36.929 1.00 69.19 81 THR A CA 1
ATOM 671 C C . THR A 1 81 ? 20.857 -1.003 -36.691 1.00 69.19 81 THR A C 1
ATOM 673 O O . THR A 1 81 ? 19.940 -0.814 -37.484 1.00 69.19 81 THR A O 1
ATOM 676 N N . THR A 1 82 ? 20.683 -1.712 -35.574 1.00 64.25 82 THR A N 1
ATOM 677 C CA . THR A 1 82 ? 19.429 -2.399 -35.201 1.00 64.25 82 THR A CA 1
ATOM 678 C C . THR A 1 82 ? 18.512 -1.501 -34.361 1.00 64.25 82 THR A C 1
ATOM 680 O O . THR A 1 82 ? 17.353 -1.818 -34.111 1.00 64.25 82 THR A O 1
ATOM 683 N N . ARG A 1 83 ? 19.018 -0.350 -33.907 1.00 59.19 83 ARG A N 1
ATOM 684 C CA . ARG A 1 83 ? 18.341 0.545 -32.959 1.00 59.19 83 ARG A CA 1
ATOM 685 C C . ARG A 1 83 ? 17.239 1.414 -33.590 1.00 59.19 83 ARG A C 1
ATOM 687 O O . ARG A 1 83 ? 16.410 1.953 -32.849 1.00 59.19 83 ARG A O 1
ATOM 694 N N . TYR A 1 84 ? 17.264 1.583 -34.913 1.00 64.25 84 TYR A N 1
ATOM 695 C CA . TYR A 1 84 ? 16.403 2.502 -35.678 1.00 64.25 84 TYR A CA 1
ATOM 696 C C . TYR A 1 84 ? 15.637 1.833 -36.830 1.00 64.25 84 TYR A C 1
ATOM 698 O O . TYR A 1 84 ? 15.002 2.554 -37.599 1.00 64.25 84 TYR A O 1
ATOM 706 N N . GLY A 1 85 ? 15.759 0.507 -36.968 1.00 56.72 85 GLY A N 1
ATOM 707 C CA . GLY A 1 85 ? 15.126 -0.272 -38.038 1.00 56.72 85 GLY A CA 1
ATOM 708 C C . GLY A 1 85 ? 13.608 -0.186 -38.035 1.00 56.72 85 GLY A C 1
ATOM 709 O O . GLY A 1 85 ? 13.025 -0.106 -36.929 1.00 56.72 85 GLY A O 1
#

Radius of gyration: 20.07 Å; chains: 1; bounding box: 45×18×54 Å

Secondary structure (DSSP, 8-state):
-TTEEE-TTS-EEEE----EETTEE---EEEESSHHHHHHHHHHHHHHHHTT---------HHHHHHHHIIIIIGGGS-GGGS--